Protein AF-G5D8W4-F1 (afdb_monomer_lite)

Sequence (107 aa):
DIVGSGYSVRPCYEDRTDYPFPALKWKANTPDVVALKDKELGEWKNLTMEERKDLYRASFCQTFSEMNAPTGEWKQIFSATLLVCTASALWMWWCEHFIFAKQLPES

InterPro domains:
  IPR004203 Cytochrome c oxidase subunit IV family [PF02936] (9-102)
  IPR004203 Cytochrome c oxidase subunit IV family [PTHR10707] (6-102)
  IPR004203 Cytochrome c oxidase subunit IV family [cd00922] (1-103)
  IPR013288 Cytochrome c oxidase subunit IV [PR01873] (14-27)
  IPR013288 Cytochrome c oxidase subunit IV [PR01873] (57-75)
  IPR036639 Cytochrome c oxidase subunit IV superfamily [G3DSA:1.10.442.10] (1-107)
  IPR036639 Cytochrome c oxidase subunit IV superfamily [SSF81406] (1-101)

Radius of gyration: 28.28 Å; chains: 1; bounding box: 54×24×84 Å

Structure (mmCIF, N/CA/C/O backbone):
data_AF-G5D8W4-F1
#
_entry.id   AF-G5D8W4-F1
#
loop_
_atom_site.group_PDB
_atom_site.id
_atom_site.type_symbol
_atom_site.label_atom_id
_atom_site.label_alt_id
_atom_site.label_comp_id
_atom_site.label_asym_id
_atom_site.label_entity_id
_atom_site.label_seq_id
_atom_site.pdbx_PDB_ins_code
_atom_site.Cartn_x
_atom_site.Cartn_y
_atom_site.Cartn_z
_atom_site.occupancy
_atom_site.B_iso_or_equiv
_atom_site.auth_seq_id
_atom_site.auth_comp_id
_atom_site.auth_asym_id
_atom_site.auth_atom_id
_atom_site.pdbx_PDB_model_num
ATOM 1 N N . ASP A 1 1 ? -14.589 -11.735 8.411 1.00 84.44 1 ASP A N 1
ATOM 2 C CA . ASP A 1 1 ? -16.070 -11.660 8.379 1.00 84.44 1 ASP A CA 1
ATOM 3 C C . ASP A 1 1 ? -16.552 -10.855 7.198 1.00 84.44 1 ASP A C 1
ATOM 5 O O . ASP A 1 1 ? -15.856 -9.921 6.813 1.00 84.44 1 ASP A O 1
ATOM 9 N N . ILE A 1 2 ? -17.730 -11.199 6.673 1.00 89.75 2 ILE A N 1
ATOM 10 C CA . ILE A 1 2 ? -18.457 -10.380 5.698 1.00 89.75 2 ILE A CA 1
ATOM 11 C C . ILE A 1 2 ? -19.190 -9.276 6.462 1.00 89.75 2 ILE A C 1
ATOM 13 O O . ILE A 1 2 ? -19.936 -9.564 7.393 1.00 89.75 2 ILE A O 1
ATOM 17 N N . VAL A 1 3 ? -18.945 -8.024 6.083 1.00 87.50 3 VAL A N 1
ATOM 18 C CA . VAL A 1 3 ? -19.468 -6.814 6.741 1.00 87.50 3 VAL A CA 1
ATOM 19 C C . VAL A 1 3 ? -20.302 -5.932 5.814 1.00 87.50 3 VAL A C 1
ATOM 21 O O . VAL A 1 3 ? -20.956 -5.007 6.284 1.00 87.50 3 VAL A O 1
ATOM 24 N N . GLY A 1 4 ? -20.319 -6.215 4.511 1.00 85.69 4 GLY A N 1
ATOM 25 C CA . GLY A 1 4 ? -21.084 -5.445 3.535 1.00 85.69 4 GLY A CA 1
ATOM 26 C C . GLY A 1 4 ? -21.057 -6.066 2.143 1.00 85.69 4 GLY A C 1
ATOM 27 O O . GLY A 1 4 ? -20.469 -7.127 1.932 1.00 85.69 4 GLY A O 1
ATOM 28 N N . SER A 1 5 ? -21.701 -5.396 1.187 1.00 81.94 5 SER A N 1
ATOM 29 C CA . SER A 1 5 ? -21.849 -5.884 -0.189 1.00 81.94 5 SER A CA 1
ATOM 30 C C . SER A 1 5 ? -20.615 -5.680 -1.073 1.00 81.94 5 SER A C 1
ATOM 32 O O . SER A 1 5 ? -20.539 -6.306 -2.122 1.00 81.94 5 SER A O 1
ATOM 34 N N . GLY A 1 6 ? -19.638 -4.862 -0.667 1.00 80.56 6 GLY A N 1
ATOM 35 C CA . GLY A 1 6 ? -18.425 -4.620 -1.455 1.00 80.56 6 GLY A CA 1
ATOM 36 C C . GLY A 1 6 ? -18.664 -3.944 -2.804 1.00 80.56 6 GLY A C 1
ATOM 37 O O . GLY A 1 6 ? -19.792 -3.632 -3.185 1.00 80.56 6 GLY A O 1
ATOM 38 N N . TYR A 1 7 ? -17.570 -3.725 -3.534 1.00 84.38 7 TYR A N 1
ATOM 39 C CA . TYR A 1 7 ? -17.606 -3.312 -4.940 1.00 84.38 7 TYR A CA 1
ATOM 40 C C . TYR A 1 7 ? -17.787 -4.509 -5.896 1.00 84.38 7 TYR A C 1
ATOM 42 O O . TYR A 1 7 ? -18.327 -4.368 -6.990 1.00 84.38 7 TYR A O 1
ATOM 50 N N . SER A 1 8 ? -17.340 -5.699 -5.488 1.00 85.56 8 SER A N 1
ATOM 51 C CA . SER A 1 8 ? -17.414 -6.926 -6.286 1.00 85.56 8 SER A CA 1
ATOM 52 C C . SER A 1 8 ? -18.695 -7.717 -6.009 1.00 85.56 8 SER A C 1
ATOM 54 O O . SER A 1 8 ? -19.245 -7.675 -4.914 1.00 85.56 8 SER A O 1
ATOM 56 N N . VAL A 1 9 ? -19.127 -8.520 -6.988 1.00 86.12 9 VAL A N 1
ATOM 57 C CA . VAL A 1 9 ? -20.250 -9.471 -6.851 1.00 86.12 9 VAL A CA 1
ATOM 58 C C . VAL A 1 9 ? -19.977 -10.519 -5.766 1.00 86.12 9 VAL A C 1
ATOM 60 O O . VAL A 1 9 ? -20.904 -11.037 -5.146 1.00 86.12 9 VAL A O 1
ATOM 63 N N . ARG A 1 10 ? -18.702 -10.859 -5.540 1.00 88.94 10 ARG A N 1
ATOM 64 C CA . ARG A 1 10 ? -18.282 -11.752 -4.455 1.00 88.94 10 ARG A CA 1
ATOM 65 C C . ARG A 1 10 ? -17.638 -10.931 -3.341 1.00 88.94 10 ARG A C 1
ATOM 67 O O . ARG A 1 10 ? -16.894 -10.002 -3.648 1.00 88.94 10 ARG A O 1
ATOM 74 N N . PRO A 1 11 ? -17.843 -11.300 -2.066 1.00 90.31 11 PRO A N 1
ATOM 75 C CA . PRO A 1 11 ? -17.212 -10.596 -0.962 1.00 90.31 11 PRO A CA 1
ATOM 76 C C . PRO A 1 11 ? -15.690 -10.731 -1.068 1.00 90.31 11 PRO A C 1
ATOM 78 O O . PRO A 1 11 ? -15.148 -11.837 -1.027 1.00 90.31 11 PRO A O 1
ATOM 81 N N . CYS A 1 12 ? -15.010 -9.598 -1.219 1.00 91.00 12 CYS A N 1
ATOM 82 C CA . CYS A 1 12 ? -13.558 -9.500 -1.264 1.00 91.00 12 CYS A CA 1
ATOM 83 C C . CYS A 1 12 ? -13.063 -8.376 -0.350 1.00 91.00 12 CYS A C 1
ATOM 85 O O . CYS A 1 12 ? -13.791 -7.430 -0.033 1.00 91.00 12 CYS A O 1
ATOM 87 N N . TYR A 1 13 ? -11.814 -8.515 0.080 1.00 93.81 13 TYR A N 1
ATOM 88 C CA . TYR A 1 13 ? -11.077 -7.467 0.764 1.00 93.81 13 TYR A CA 1
ATOM 89 C C . TYR A 1 13 ? -10.171 -6.772 -0.250 1.00 93.81 13 TYR A C 1
ATOM 91 O O . TYR A 1 13 ? -9.414 -7.454 -0.940 1.00 93.81 13 TYR A O 1
ATOM 99 N N . GLU A 1 14 ? -10.224 -5.447 -0.322 1.00 93.69 14 GLU A N 1
ATOM 100 C CA . GLU A 1 14 ? -9.279 -4.650 -1.099 1.00 93.69 14 GLU A CA 1
ATOM 101 C C . GLU A 1 14 ? -9.151 -3.264 -0.463 1.00 93.69 14 GLU A C 1
ATOM 103 O O . GLU A 1 14 ? -10.159 -2.652 -0.106 1.00 93.69 14 GLU A O 1
ATOM 108 N N . ASP A 1 15 ? -7.917 -2.786 -0.320 1.00 93.94 15 ASP A N 1
ATOM 109 C CA . ASP A 1 15 ? -7.626 -1.440 0.164 1.00 93.94 15 ASP A CA 1
ATOM 110 C C . ASP A 1 15 ? -7.674 -0.465 -1.010 1.00 93.94 15 ASP A C 1
ATOM 112 O O . ASP A 1 15 ? -6.772 -0.417 -1.848 1.00 93.94 15 ASP A O 1
ATOM 116 N N . ARG A 1 16 ? -8.777 0.283 -1.093 1.00 92.44 16 ARG A N 1
ATOM 117 C CA . ARG A 1 16 ? -9.061 1.207 -2.189 1.00 92.44 16 ARG A CA 1
ATOM 118 C C . ARG A 1 16 ? -9.521 2.556 -1.679 1.00 92.44 16 ARG A C 1
ATOM 120 O O . ARG A 1 16 ? -10.387 2.660 -0.813 1.00 92.44 16 ARG A O 1
ATOM 127 N N . THR A 1 17 ? -8.981 3.610 -2.276 1.00 93.31 17 THR A N 1
ATOM 128 C CA . THR A 1 17 ? -9.323 4.987 -1.910 1.00 93.31 17 THR A CA 1
ATOM 129 C C . THR A 1 17 ? -10.721 5.390 -2.373 1.00 93.31 17 THR A C 1
ATOM 131 O O . THR A 1 17 ? -11.381 6.170 -1.692 1.00 93.31 17 THR A O 1
ATOM 134 N N . ASP A 1 18 ? -11.196 4.837 -3.490 1.00 93.25 18 ASP A N 1
ATOM 135 C CA . ASP A 1 18 ? -12.540 5.047 -4.036 1.00 93.25 18 ASP A CA 1
ATOM 136 C C . ASP A 1 18 ? -13.607 4.142 -3.399 1.00 93.25 18 ASP A C 1
ATOM 138 O O . ASP A 1 18 ? -14.798 4.450 -3.465 1.00 93.25 18 ASP A O 1
ATOM 142 N N . TYR A 1 19 ? -13.192 3.057 -2.741 1.00 92.38 19 TYR A N 1
ATOM 143 C CA . TYR A 1 19 ? -14.080 2.142 -2.030 1.00 92.38 19 TYR A CA 1
ATOM 144 C C . TYR A 1 19 ? -13.586 1.900 -0.590 1.00 92.38 19 TYR A C 1
ATOM 146 O O . TYR A 1 19 ? -13.025 0.846 -0.291 1.00 92.38 19 TYR A O 1
ATOM 154 N N . PRO A 1 20 ? -13.802 2.869 0.325 1.00 91.88 20 PRO A N 1
ATOM 155 C CA . PRO A 1 20 ? -13.199 2.876 1.664 1.00 91.88 20 PRO A CA 1
ATOM 156 C C . PRO A 1 20 ? -13.689 1.760 2.599 1.00 91.88 20 PRO A C 1
ATOM 158 O O . PRO A 1 20 ? -13.078 1.523 3.638 1.00 91.88 20 PRO A O 1
ATOM 161 N N . PHE A 1 21 ? -14.812 1.110 2.278 1.00 92.00 21 PHE A N 1
ATOM 162 C CA . PHE A 1 21 ? -15.474 0.134 3.144 1.00 92.00 21 PHE A CA 1
ATOM 163 C C . PHE A 1 21 ? -15.586 -1.227 2.441 1.00 92.00 21 PHE A C 1
ATOM 165 O O . PHE A 1 21 ? -16.623 -1.510 1.842 1.00 92.00 21 PHE A O 1
ATOM 172 N N . PRO A 1 22 ? -14.544 -2.078 2.485 1.00 93.00 22 PRO A N 1
ATOM 173 C CA . PRO A 1 22 ? -14.538 -3.367 1.798 1.00 93.00 22 PRO A CA 1
ATOM 174 C C . PRO A 1 22 ? -15.629 -4.318 2.321 1.00 93.00 22 PRO A C 1
ATOM 176 O O . PRO A 1 22 ? -16.122 -4.186 3.440 1.00 93.00 22 PRO A O 1
ATOM 179 N N . ALA A 1 23 ? -15.996 -5.326 1.517 1.00 94.00 23 ALA A N 1
ATOM 180 C CA . ALA A 1 23 ? -17.009 -6.319 1.905 1.00 94.00 23 ALA A CA 1
ATOM 181 C C . ALA A 1 23 ? -16.568 -7.215 3.065 1.00 94.00 23 ALA A C 1
ATOM 183 O O . ALA A 1 23 ? -17.407 -7.793 3.756 1.00 94.00 23 ALA A O 1
ATOM 184 N N . LEU A 1 24 ? -15.260 -7.388 3.234 1.00 94.44 24 LEU A N 1
ATOM 185 C CA . LEU A 1 24 ? -14.651 -8.238 4.246 1.00 94.44 24 LEU A CA 1
ATOM 186 C C . LEU A 1 24 ? -13.850 -7.386 5.235 1.00 94.44 24 LEU A C 1
ATOM 188 O O . LEU A 1 24 ? -13.344 -6.331 4.870 1.00 94.44 24 LEU A O 1
ATOM 192 N N . LYS A 1 25 ? -13.678 -7.870 6.469 1.00 93.62 25 LYS A N 1
ATOM 193 C CA . LYS A 1 25 ? -12.604 -7.386 7.360 1.00 93.62 25 LYS A CA 1
ATOM 194 C C . LYS A 1 25 ? -11.264 -8.010 6.973 1.00 93.62 25 LYS A C 1
ATOM 196 O O . LYS A 1 25 ? -11.242 -9.156 6.524 1.00 93.62 25 LYS A O 1
ATOM 201 N N . TRP A 1 26 ? -10.172 -7.286 7.214 1.00 94.62 26 TRP A N 1
ATOM 202 C CA . TRP A 1 26 ? -8.816 -7.749 6.916 1.00 94.62 26 TRP A CA 1
ATOM 203 C C . TRP A 1 26 ? -8.428 -9.016 7.689 1.00 94.62 26 TRP A C 1
ATOM 205 O O . TRP A 1 26 ? -8.041 -10.018 7.089 1.00 94.62 26 TRP A O 1
ATOM 215 N N . LYS A 1 27 ? -8.531 -8.994 9.025 1.00 93.56 27 LYS A N 1
ATOM 216 C CA . LYS A 1 27 ? -8.142 -10.134 9.868 1.00 93.56 27 LYS A CA 1
ATOM 217 C C . LYS A 1 27 ? -9.314 -11.076 10.139 1.00 93.56 27 LYS A C 1
ATOM 219 O O . LYS A 1 27 ? -10.476 -10.670 10.226 1.00 93.56 27 LYS A O 1
ATOM 224 N N . ALA A 1 28 ? -8.981 -12.350 10.331 1.00 92.00 28 ALA A N 1
ATOM 225 C CA . ALA A 1 28 ? -9.899 -13.341 10.879 1.00 92.00 28 ALA A CA 1
ATOM 226 C C . ALA A 1 28 ? -10.182 -13.082 12.371 1.00 92.00 28 ALA A C 1
ATOM 228 O O . ALA A 1 28 ? -9.407 -12.418 13.063 1.00 92.00 28 ALA A O 1
ATOM 229 N N . ASN A 1 29 ? -11.280 -13.647 12.873 1.00 91.75 29 ASN A N 1
ATOM 230 C CA . ASN A 1 29 ? -11.673 -13.559 14.280 1.00 91.75 29 ASN A CA 1
ATOM 231 C C . ASN A 1 29 ? -10.838 -14.494 15.152 1.00 91.75 29 ASN A C 1
ATOM 233 O O . ASN A 1 29 ? -11.268 -15.595 15.489 1.00 91.75 29 ASN A O 1
ATOM 237 N N . THR A 1 30 ? -9.639 -14.057 15.517 1.00 92.62 30 THR A N 1
ATOM 238 C CA . THR A 1 30 ? -8.875 -14.692 16.594 1.00 92.62 30 THR A CA 1
ATOM 239 C C 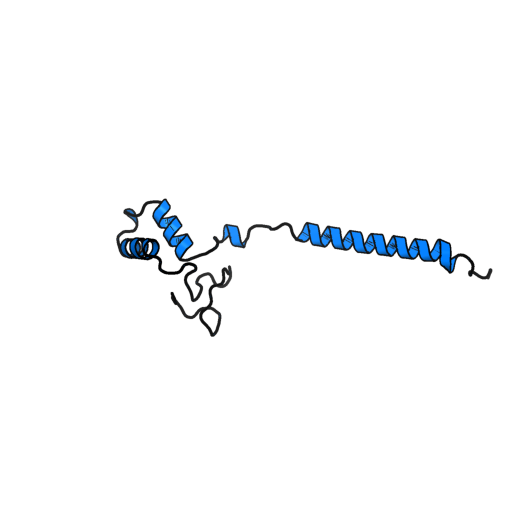. THR A 1 30 ? -9.475 -14.323 17.958 1.00 92.62 30 THR A C 1
ATOM 241 O O . THR A 1 30 ? -10.165 -13.304 18.052 1.00 92.62 30 THR A O 1
ATOM 244 N N . PRO A 1 31 ? -9.224 -15.105 19.027 1.00 93.56 31 PRO A N 1
ATOM 245 C CA . PRO A 1 31 ? -9.760 -14.821 20.363 1.00 93.56 31 PRO A CA 1
ATOM 246 C C . PRO A 1 31 ? -9.489 -13.388 20.841 1.00 93.56 31 PRO A C 1
ATOM 248 O O . PRO A 1 31 ? -10.389 -12.735 21.360 1.00 93.56 31 PRO A O 1
ATOM 251 N N . ASP A 1 32 ? -8.291 -12.865 20.573 1.00 90.88 32 ASP A N 1
ATOM 252 C CA . ASP A 1 32 ? -7.904 -11.500 20.949 1.00 90.88 32 ASP A CA 1
ATOM 253 C C . ASP A 1 32 ? -8.719 -10.442 20.191 1.00 90.88 32 ASP A C 1
ATOM 255 O O . ASP A 1 32 ? -9.180 -9.460 20.770 1.00 90.88 32 ASP A O 1
ATOM 259 N N . VAL A 1 33 ? -8.949 -10.660 18.890 1.00 92.50 33 VAL A N 1
ATOM 260 C CA . VAL A 1 33 ? -9.766 -9.765 18.057 1.00 92.50 33 VAL A CA 1
ATOM 261 C C . VAL A 1 33 ? -11.227 -9.807 18.496 1.00 92.50 33 VAL A C 1
ATOM 263 O O . VAL A 1 33 ? -11.885 -8.771 18.505 1.00 92.50 33 VAL A O 1
ATOM 266 N N . VAL A 1 34 ? -11.742 -10.978 18.875 1.00 93.50 34 VAL A N 1
ATOM 267 C CA . VAL A 1 34 ? -13.108 -11.115 19.402 1.00 93.50 34 VAL A CA 1
ATOM 268 C C . VAL A 1 34 ? -13.245 -10.372 20.732 1.00 93.50 34 VAL A C 1
ATOM 270 O O . VAL A 1 34 ? -14.156 -9.565 20.869 1.00 93.50 34 VAL A O 1
ATOM 273 N N . ALA A 1 35 ? -12.294 -10.531 21.656 1.00 93.38 35 ALA A N 1
ATOM 274 C CA . ALA A 1 35 ? -12.302 -9.805 22.927 1.00 93.38 35 ALA A CA 1
ATOM 275 C C . ALA A 1 35 ? -12.233 -8.276 22.739 1.00 93.38 35 ALA A C 1
ATOM 277 O O . ALA A 1 35 ? -12.899 -7.526 23.455 1.00 93.38 35 ALA A O 1
ATOM 278 N N . LEU A 1 36 ? -11.458 -7.794 21.760 1.00 94.38 36 LEU A N 1
ATOM 279 C CA . LEU A 1 36 ? -11.427 -6.372 21.396 1.00 94.38 36 LEU A CA 1
ATOM 280 C C . LEU A 1 36 ? -12.756 -5.897 20.793 1.00 94.38 36 LEU A C 1
ATOM 282 O O . LEU A 1 36 ? -13.200 -4.796 21.110 1.00 94.38 36 LEU A O 1
ATOM 286 N N . LYS A 1 37 ? -13.411 -6.716 19.963 1.00 91.50 37 LYS A N 1
ATOM 287 C CA . LYS A 1 37 ? -14.738 -6.413 19.402 1.00 91.50 37 LYS A CA 1
ATOM 288 C C . LYS A 1 37 ? -15.823 -6.352 20.477 1.00 91.50 37 LYS A C 1
ATOM 290 O O . LYS A 1 37 ? -16.693 -5.492 20.409 1.00 91.50 37 LYS A O 1
ATOM 295 N N . ASP A 1 38 ? -15.755 -7.202 21.496 1.00 93.31 38 ASP A N 1
ATOM 296 C CA . ASP A 1 38 ? -16.703 -7.139 22.612 1.00 93.31 38 ASP A CA 1
ATOM 297 C C . ASP A 1 38 ? -16.564 -5.815 23.382 1.00 93.31 38 ASP A C 1
ATOM 299 O O . ASP A 1 38 ? -17.561 -5.210 23.778 1.00 93.31 38 ASP A O 1
ATOM 303 N N . LYS A 1 39 ? -15.332 -5.301 23.521 1.00 93.62 39 LYS A N 1
ATOM 304 C CA . LYS A 1 39 ? -15.081 -3.956 24.064 1.00 93.62 39 LYS A CA 1
ATOM 305 C C . LYS A 1 39 ? -15.521 -2.835 23.114 1.00 93.62 39 LYS A C 1
ATOM 307 O O . LYS A 1 39 ? -15.955 -1.788 23.590 1.00 93.62 39 LYS A O 1
ATOM 312 N N . GLU A 1 40 ? -15.422 -3.040 21.796 1.00 92.94 40 GLU A N 1
ATOM 313 C CA . GLU A 1 40 ? -15.845 -2.084 20.754 1.00 92.94 40 GLU A CA 1
ATOM 314 C C . GLU A 1 40 ? -17.337 -1.726 20.863 1.00 92.94 40 GLU A C 1
ATOM 316 O O . GLU A 1 40 ? -17.711 -0.593 20.556 1.00 92.94 40 GLU A O 1
ATOM 321 N N . LEU A 1 41 ? -18.175 -2.654 21.346 1.00 93.81 41 LEU A N 1
ATOM 322 C CA . LEU A 1 41 ? -19.612 -2.440 21.574 1.00 93.81 41 LEU A CA 1
ATOM 323 C C . LEU A 1 41 ? -19.918 -1.471 22.736 1.00 93.81 41 LEU A C 1
ATOM 325 O O . LEU A 1 41 ? -21.043 -0.982 22.843 1.00 93.81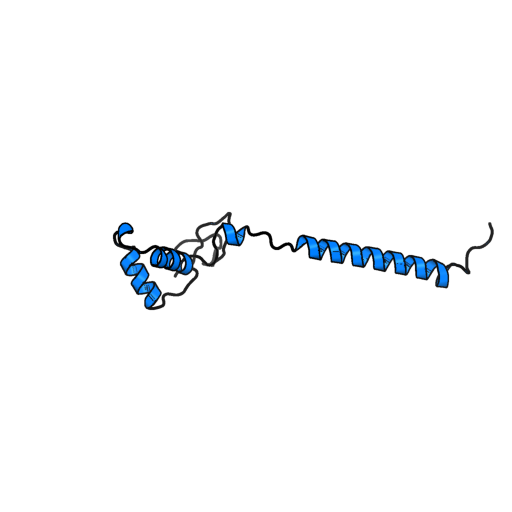 41 LEU A O 1
ATOM 329 N N . GLY A 1 42 ? -18.947 -1.212 23.619 1.00 93.38 42 GLY A N 1
ATOM 330 C CA . GLY A 1 42 ? -19.076 -0.309 24.764 1.00 93.38 42 GLY A CA 1
ATOM 331 C C . GLY A 1 42 ? -18.710 1.149 24.457 1.00 93.38 42 GLY A C 1
ATOM 332 O O . GLY A 1 42 ? -18.624 1.582 23.310 1.00 93.38 42 GLY A O 1
ATOM 333 N N . GLU A 1 43 ? -18.467 1.947 25.502 1.00 95.50 43 GLU A N 1
ATOM 334 C CA . GLU A 1 43 ? -18.052 3.344 25.330 1.00 95.50 43 GLU A CA 1
ATOM 335 C C . GLU A 1 43 ? -16.579 3.449 24.902 1.00 95.50 43 GLU A C 1
ATOM 337 O O . GLU A 1 43 ? -15.661 3.069 25.631 1.00 95.50 43 GLU A O 1
ATOM 342 N N . TRP A 1 44 ? -16.334 4.070 23.746 1.00 94.75 44 TRP A N 1
ATOM 343 C CA . TRP A 1 44 ? -14.993 4.183 23.158 1.00 94.75 44 TRP A CA 1
ATOM 344 C C . TRP A 1 44 ? -14.015 5.031 23.976 1.00 94.75 44 TRP A C 1
ATOM 346 O O . TRP A 1 44 ? -12.804 4.958 23.758 1.00 94.75 44 TRP A O 1
ATOM 356 N N . LYS A 1 45 ? -14.502 5.830 24.933 1.00 94.12 45 LYS A N 1
ATOM 357 C CA . LYS A 1 45 ? -13.644 6.578 25.866 1.00 94.12 45 LYS A CA 1
ATOM 358 C C . LYS A 1 45 ? -12.813 5.659 26.762 1.00 94.12 45 LYS A C 1
ATOM 360 O O . LYS A 1 45 ? -11.735 6.066 27.174 1.00 94.12 45 LYS A O 1
ATOM 365 N N . ASN A 1 46 ? -13.287 4.436 27.000 1.00 94.00 46 ASN A N 1
ATOM 366 C CA . ASN A 1 46 ? -12.598 3.442 27.820 1.00 94.00 46 ASN A CA 1
ATOM 367 C C . ASN A 1 46 ? -11.553 2.638 27.031 1.00 94.00 46 ASN A C 1
ATOM 369 O O . ASN A 1 46 ? -10.773 1.910 27.637 1.00 94.00 46 ASN A O 1
ATOM 373 N N . LEU A 1 47 ? -11.525 2.768 25.699 1.00 95.25 47 LEU A N 1
ATOM 374 C CA . LEU A 1 47 ? -10.510 2.137 24.860 1.00 95.25 47 LEU A CA 1
ATOM 375 C C . LEU A 1 47 ? -9.211 2.934 24.918 1.00 95.25 47 LEU A C 1
ATOM 377 O O . LEU A 1 47 ? -9.195 4.148 24.677 1.00 95.25 47 LEU A O 1
ATOM 381 N N . THR A 1 48 ? -8.113 2.229 25.156 1.00 96.44 48 THR A N 1
ATOM 382 C CA . THR A 1 48 ? -6.771 2.792 25.029 1.00 96.44 48 THR A CA 1
ATOM 383 C C . THR A 1 48 ? -6.459 3.130 23.566 1.00 96.44 48 THR A C 1
ATOM 385 O O . THR A 1 48 ? -7.093 2.643 22.625 1.00 96.44 48 THR A O 1
ATOM 388 N N . MET A 1 49 ? -5.454 3.980 23.343 1.00 96.31 49 MET A N 1
ATOM 389 C CA . MET A 1 49 ? -5.035 4.336 21.983 1.00 96.31 49 MET A CA 1
ATOM 390 C C . MET A 1 49 ? -4.533 3.118 21.188 1.00 96.31 49 MET A C 1
ATOM 392 O O . MET A 1 49 ? -4.690 3.076 19.969 1.00 96.31 49 MET A O 1
ATOM 396 N N . GLU A 1 50 ? -3.936 2.140 21.867 1.00 96.06 50 GLU A N 1
ATOM 397 C CA . GLU A 1 50 ? -3.442 0.900 21.265 1.00 96.06 50 GLU A CA 1
ATOM 398 C C . GLU A 1 50 ? -4.603 0.007 20.825 1.00 96.06 50 GLU A C 1
ATOM 400 O O . GLU A 1 50 ? -4.668 -0.353 19.655 1.00 96.06 50 GLU A O 1
ATOM 405 N N . GLU A 1 51 ? -5.603 -0.205 21.686 1.00 96.00 51 GLU A N 1
ATOM 406 C CA . GLU A 1 51 ? -6.795 -0.996 21.345 1.00 96.00 51 GLU A CA 1
ATOM 407 C C . GLU A 1 51 ? -7.549 -0.414 20.140 1.00 96.00 51 GLU A C 1
ATOM 409 O O . GLU A 1 51 ? -8.015 -1.152 19.273 1.00 96.00 51 GLU A O 1
ATOM 414 N N . ARG A 1 52 ? -7.620 0.919 20.021 1.00 96.00 52 ARG A N 1
ATOM 415 C CA . ARG A 1 52 ? -8.208 1.575 18.839 1.00 96.00 52 ARG A CA 1
ATOM 416 C C . ARG A 1 52 ? -7.407 1.299 17.565 1.00 96.00 52 ARG A C 1
ATOM 418 O O . ARG A 1 52 ? -7.995 1.078 16.507 1.00 96.00 52 ARG A O 1
ATOM 425 N N . LYS A 1 53 ? -6.072 1.317 17.645 1.00 95.75 53 LYS A N 1
ATOM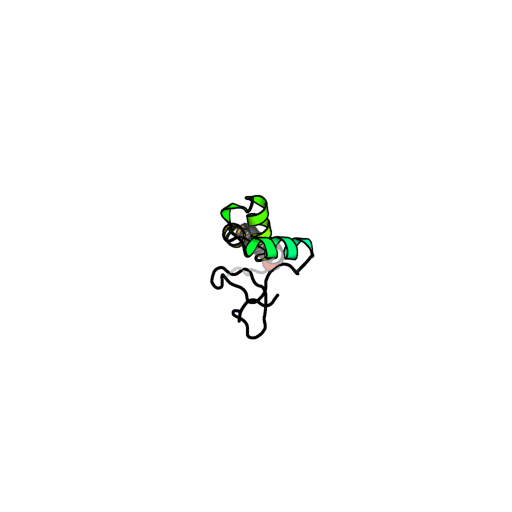 426 C CA . LYS A 1 53 ? -5.200 0.979 16.508 1.00 95.75 53 LYS A CA 1
ATOM 427 C C . LYS A 1 53 ? -5.322 -0.497 16.138 1.00 95.75 53 LYS A C 1
ATOM 429 O O . LYS A 1 53 ? -5.347 -0.810 14.951 1.00 95.75 53 LYS A O 1
ATOM 434 N N . ASP A 1 54 ? -5.448 -1.381 17.119 1.00 95.62 54 ASP A N 1
ATOM 435 C CA . ASP A 1 54 ? -5.612 -2.814 16.888 1.00 95.62 54 ASP A CA 1
ATOM 436 C C . ASP A 1 54 ? -6.966 -3.137 16.256 1.00 95.62 54 ASP A C 1
ATOM 438 O O . ASP A 1 54 ? -7.016 -3.900 15.291 1.00 95.62 54 ASP A O 1
ATOM 442 N N . LEU A 1 55 ? -8.047 -2.487 16.701 1.00 95.56 55 LEU A N 1
ATOM 443 C CA . LEU A 1 55 ? -9.359 -2.556 16.047 1.00 95.56 55 LEU A CA 1
ATOM 444 C C . LEU A 1 55 ? -9.293 -2.079 14.592 1.00 95.56 55 LEU A C 1
ATOM 446 O O . LEU A 1 55 ? -9.846 -2.727 13.694 1.00 95.56 55 LEU A O 1
ATOM 450 N N . TYR A 1 56 ? -8.567 -0.983 14.343 1.00 95.75 56 TYR A N 1
ATOM 451 C CA . TYR A 1 56 ? -8.331 -0.495 12.988 1.00 95.75 56 TYR A CA 1
ATOM 452 C C . TYR A 1 56 ? -7.576 -1.530 12.150 1.00 95.75 56 TYR A C 1
ATOM 454 O O . TYR A 1 56 ? -8.059 -1.900 11.089 1.00 95.75 56 TYR A O 1
ATOM 462 N N . ARG A 1 57 ? -6.457 -2.075 12.645 1.00 95.75 57 ARG A N 1
ATOM 463 C CA . ARG A 1 57 ? -5.646 -3.090 11.943 1.00 95.75 57 ARG A CA 1
ATOM 464 C C . ARG A 1 57 ? -6.312 -4.461 11.836 1.00 95.75 57 ARG A C 1
ATOM 466 O O . ARG A 1 57 ? -5.856 -5.305 11.068 1.00 95.75 57 ARG A O 1
ATOM 473 N N . ALA A 1 58 ? -7.342 -4.731 12.631 1.00 95.50 58 ALA A N 1
ATOM 474 C CA . ALA A 1 58 ? -8.179 -5.915 12.481 1.00 95.50 58 ALA A CA 1
ATOM 475 C C . ALA A 1 58 ? -9.196 -5.739 11.347 1.00 95.50 58 ALA A C 1
ATOM 477 O O . ALA A 1 58 ? -9.505 -6.700 10.640 1.00 95.50 58 ALA A O 1
ATOM 478 N N . SER A 1 59 ? -9.696 -4.516 11.159 1.00 94.56 59 SER A N 1
ATOM 479 C CA . SER A 1 59 ? -10.675 -4.197 10.119 1.00 94.56 59 SER A CA 1
ATOM 480 C C . SER A 1 59 ? -10.015 -3.890 8.775 1.00 94.56 59 SER A C 1
ATOM 482 O O . SER A 1 59 ? -10.504 -4.384 7.762 1.00 94.56 59 SER A O 1
ATOM 484 N N . PHE A 1 60 ? -8.889 -3.170 8.782 1.00 96.12 60 PHE A N 1
ATOM 485 C CA . PHE A 1 60 ? -8.174 -2.684 7.604 1.00 96.12 60 PHE A CA 1
ATOM 486 C C 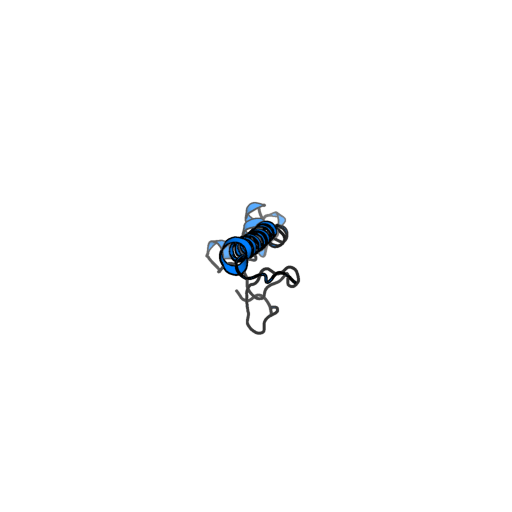. PHE A 1 60 ? -6.698 -3.109 7.594 1.00 96.12 60 PHE A C 1
ATOM 488 O O . PHE A 1 60 ? -6.048 -3.125 8.642 1.00 96.12 60 PHE A O 1
ATOM 495 N N . CYS A 1 61 ? -6.146 -3.429 6.422 1.00 95.69 61 CYS A N 1
ATOM 496 C CA . CYS A 1 61 ? -4.729 -3.748 6.266 1.00 95.69 61 CYS A CA 1
ATOM 497 C C . CYS A 1 61 ? -3.892 -2.468 6.265 1.00 95.69 61 CYS A C 1
ATOM 499 O O . CYS A 1 61 ? -2.990 -2.343 7.097 1.00 95.69 61 CYS A O 1
ATOM 501 N N . GLN A 1 62 ? -4.227 -1.507 5.401 1.00 96.38 62 GLN A N 1
ATOM 502 C CA . GLN A 1 62 ? -3.490 -0.257 5.223 1.00 96.38 62 GLN A CA 1
ATOM 503 C C . GLN A 1 62 ? -4.284 0.979 5.652 1.00 96.38 62 GLN A C 1
ATOM 505 O O . GLN A 1 62 ? -5.512 1.019 5.604 1.00 96.38 62 GLN A O 1
ATOM 510 N N . THR A 1 63 ? -3.565 2.030 6.052 1.00 96.88 63 THR A N 1
ATOM 511 C CA . THR A 1 63 ? -4.151 3.369 6.200 1.00 96.88 63 THR A CA 1
ATOM 512 C C . THR A 1 63 ? -4.212 4.104 4.861 1.00 96.88 63 THR A C 1
ATOM 514 O O . THR A 1 63 ? -3.476 3.797 3.925 1.00 96.88 63 THR A O 1
ATOM 517 N N . PHE A 1 64 ? -5.013 5.169 4.780 1.00 96.00 64 PHE A N 1
ATOM 518 C CA . PHE A 1 64 ? -5.020 6.049 3.605 1.00 96.00 64 PHE A CA 1
ATOM 519 C C . PHE A 1 64 ? -3.654 6.661 3.288 1.00 96.00 64 PHE A C 1
ATOM 521 O O . PHE A 1 64 ? -3.338 6.872 2.121 1.00 96.00 64 PHE A O 1
ATOM 528 N N . SER A 1 65 ? -2.831 6.939 4.298 1.00 96.12 65 SER A N 1
ATOM 529 C CA . SER A 1 65 ? -1.476 7.437 4.065 1.00 96.12 65 SER A CA 1
ATOM 530 C C . SER A 1 65 ? -0.545 6.352 3.527 1.00 96.12 65 SER A C 1
ATOM 532 O O . SER A 1 65 ? 0.336 6.662 2.737 1.00 96.12 65 SER A O 1
ATOM 534 N N . GLU A 1 66 ? -0.735 5.096 3.942 1.00 96.25 66 GLU A N 1
ATOM 535 C CA . GLU A 1 66 ? 0.041 3.954 3.446 1.00 96.25 66 GLU A CA 1
ATOM 536 C C . GLU A 1 66 ? -0.337 3.608 2.003 1.00 96.25 66 GLU A C 1
ATOM 538 O O . GLU A 1 66 ? 0.555 3.438 1.179 1.00 96.25 66 GLU A O 1
ATOM 543 N N . MET A 1 67 ? -1.634 3.600 1.673 1.00 95.25 67 MET A N 1
ATOM 544 C CA . MET A 1 67 ? -2.114 3.380 0.301 1.00 95.25 67 MET A CA 1
ATOM 545 C C . MET A 1 67 ? -1.591 4.438 -0.679 1.00 95.25 67 MET A C 1
ATOM 547 O O . MET A 1 67 ? -1.250 4.127 -1.815 1.00 95.25 67 MET A O 1
ATOM 551 N N . ASN A 1 68 ? -1.524 5.698 -0.242 1.00 94.88 68 ASN A N 1
ATOM 552 C CA . ASN A 1 68 ? -1.087 6.818 -1.080 1.00 94.88 68 ASN A CA 1
ATOM 553 C C . ASN A 1 68 ? 0.423 7.098 -0.985 1.00 94.88 68 ASN A C 1
ATOM 555 O O . ASN A 1 68 ? 0.892 8.120 -1.493 1.00 94.88 68 ASN A O 1
ATOM 559 N N . ALA A 1 69 ? 1.192 6.241 -0.308 1.00 95.94 69 ALA A N 1
ATOM 560 C CA . ALA A 1 69 ? 2.621 6.456 -0.146 1.00 95.94 69 ALA A CA 1
ATOM 561 C C . ALA A 1 69 ? 3.347 6.323 -1.502 1.00 95.94 69 ALA A C 1
ATOM 563 O O . ALA A 1 69 ? 3.134 5.352 -2.230 1.00 95.94 69 ALA A O 1
ATOM 564 N N . PRO A 1 70 ? 4.235 7.266 -1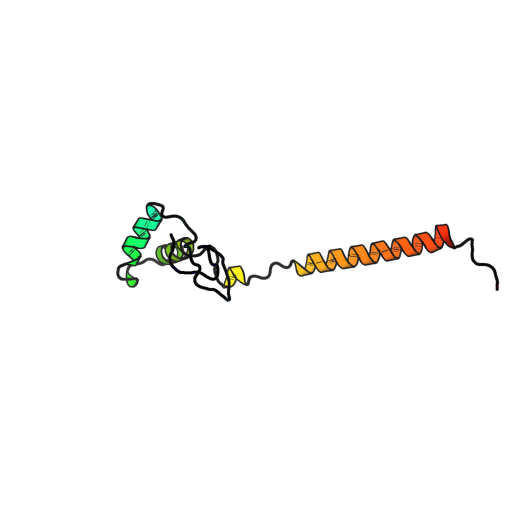.866 1.00 95.06 70 PRO A N 1
ATOM 565 C CA . PRO A 1 70 ? 4.969 7.187 -3.123 1.00 95.06 70 PRO A CA 1
ATOM 566 C C . PRO A 1 70 ? 5.990 6.038 -3.090 1.00 95.06 70 PRO A C 1
ATOM 568 O O . PRO A 1 70 ? 6.892 6.026 -2.257 1.00 95.06 70 PRO A O 1
ATOM 571 N N . THR A 1 71 ? 5.899 5.105 -4.040 1.00 94.38 71 THR A N 1
ATOM 572 C CA . THR A 1 71 ? 6.798 3.934 -4.140 1.00 94.38 71 THR A CA 1
ATOM 573 C C . THR A 1 71 ? 8.135 4.251 -4.811 1.00 94.38 71 THR A C 1
ATOM 575 O O . THR A 1 71 ? 9.140 3.585 -4.578 1.00 94.38 71 THR A O 1
ATOM 578 N N . GLY A 1 72 ? 8.173 5.289 -5.652 1.00 95.38 72 GLY A N 1
ATOM 579 C CA . GLY A 1 72 ? 9.363 5.655 -6.424 1.00 95.38 72 GLY A CA 1
ATOM 580 C C . GLY A 1 72 ? 9.621 4.781 -7.658 1.00 95.38 72 GLY A C 1
ATOM 581 O O . GLY A 1 72 ? 10.649 4.971 -8.305 1.00 95.38 72 GLY A O 1
ATOM 582 N N . GLU A 1 73 ? 8.695 3.890 -8.026 1.00 96.38 73 GLU A N 1
ATOM 583 C CA . GLU A 1 73 ? 8.794 3.003 -9.202 1.00 96.38 73 GLU A CA 1
ATOM 584 C C . GLU A 1 73 ? 9.072 3.753 -10.508 1.00 96.38 73 GLU A C 1
ATOM 586 O O . GLU A 1 73 ? 9.817 3.272 -11.362 1.00 96.38 73 GLU A O 1
ATOM 591 N N . TRP A 1 74 ? 8.560 4.980 -10.643 1.00 97.12 74 TRP A N 1
ATOM 592 C CA . TRP A 1 74 ? 8.819 5.825 -11.810 1.00 97.12 74 TRP A CA 1
ATOM 593 C C . TRP A 1 74 ? 10.319 6.000 -12.090 1.00 97.12 74 TRP A C 1
ATOM 595 O O . TRP A 1 74 ? 10.713 6.085 -13.250 1.00 97.12 74 TRP A O 1
ATOM 605 N N . LYS A 1 75 ? 11.172 6.003 -11.052 1.00 97.38 75 LYS A N 1
ATOM 606 C CA . LYS A 1 75 ? 12.630 6.111 -11.205 1.00 97.38 75 LYS A CA 1
ATOM 607 C C . LYS A 1 75 ? 13.215 4.871 -11.874 1.00 97.38 75 LYS A C 1
ATOM 609 O O . LYS A 1 75 ? 14.110 5.003 -12.702 1.00 97.38 75 LYS A O 1
ATOM 614 N N . GLN A 1 76 ? 12.714 3.686 -11.521 1.00 97.81 76 GLN A N 1
ATOM 615 C CA . GLN A 1 76 ? 13.142 2.418 -12.117 1.00 97.81 76 GLN A CA 1
ATOM 616 C C . GLN A 1 76 ? 12.673 2.310 -13.568 1.00 97.81 76 GLN A C 1
ATOM 618 O O . GLN A 1 76 ? 13.452 1.943 -14.442 1.00 97.81 76 GLN A O 1
ATOM 623 N N . ILE A 1 77 ? 11.422 2.689 -13.840 1.00 98.06 77 ILE A N 1
ATOM 624 C CA . ILE A 1 77 ? 10.881 2.721 -15.205 1.00 98.06 77 ILE A CA 1
ATOM 625 C C . ILE A 1 77 ? 11.696 3.692 -16.066 1.00 98.06 77 ILE A C 1
ATOM 627 O O . ILE A 1 77 ? 12.102 3.359 -17.181 1.00 98.06 77 ILE A O 1
ATOM 631 N N . PHE A 1 78 ? 11.988 4.880 -15.534 1.00 98.44 78 PHE A N 1
ATOM 632 C CA . PHE A 1 78 ? 12.761 5.900 -16.231 1.00 98.44 78 PHE A CA 1
ATOM 633 C C . PHE A 1 78 ? 14.197 5.446 -16.527 1.00 98.44 78 PHE A C 1
ATOM 635 O O . PHE A 1 78 ? 14.659 5.582 -17.661 1.00 98.44 78 PHE A O 1
ATOM 642 N N . SER A 1 79 ? 14.894 4.858 -15.549 1.00 98.25 79 SER A N 1
ATOM 643 C CA . SER A 1 79 ? 16.264 4.373 -15.750 1.00 98.25 79 SER A CA 1
ATOM 644 C C . SER A 1 79 ? 16.331 3.204 -16.734 1.00 98.25 79 SER A C 1
ATOM 646 O O . SER A 1 79 ? 17.200 3.199 -17.604 1.00 98.25 79 SER A O 1
ATOM 648 N N . ALA A 1 80 ? 15.393 2.255 -16.654 1.00 98.50 80 ALA A N 1
ATOM 649 C CA . ALA A 1 80 ? 15.306 1.138 -17.589 1.00 98.50 80 ALA A CA 1
ATOM 650 C C . ALA A 1 80 ? 15.043 1.622 -19.022 1.00 98.50 80 ALA A C 1
ATOM 652 O O . ALA A 1 80 ? 15.695 1.162 -19.958 1.00 98.50 80 ALA A O 1
ATOM 653 N N . THR A 1 81 ? 14.144 2.599 -19.187 1.00 98.56 81 THR A N 1
ATOM 654 C CA . THR A 1 81 ? 13.842 3.199 -20.495 1.00 98.56 81 THR A CA 1
ATOM 655 C C . THR A 1 81 ? 15.088 3.845 -21.102 1.00 98.56 81 THR A C 1
ATOM 657 O O . THR A 1 81 ? 15.434 3.558 -22.247 1.00 98.56 81 THR A O 1
ATOM 660 N N . LEU A 1 82 ? 15.807 4.668 -20.329 1.00 98.56 82 LEU A N 1
ATOM 661 C CA . LEU A 1 82 ? 17.044 5.299 -20.797 1.00 98.56 82 LEU A CA 1
ATOM 662 C C . LEU A 1 82 ? 18.118 4.270 -21.157 1.00 98.56 82 LEU A C 1
ATOM 664 O O . LEU A 1 82 ? 18.756 4.406 -22.197 1.00 98.56 82 LEU A O 1
ATOM 668 N N . LEU A 1 83 ? 18.286 3.226 -20.344 1.00 98.62 83 LEU A N 1
ATOM 669 C CA . LEU A 1 83 ? 19.266 2.171 -20.594 1.00 98.62 83 LEU A CA 1
ATOM 670 C C . LEU A 1 83 ? 19.005 1.467 -21.931 1.00 98.62 83 LEU A C 1
ATOM 672 O O . LEU A 1 83 ? 19.935 1.295 -22.719 1.00 98.62 83 LEU A O 1
ATOM 676 N N . VAL A 1 84 ? 17.749 1.112 -22.221 1.00 98.69 84 VAL A N 1
ATOM 677 C CA . VAL A 1 84 ? 17.367 0.475 -23.494 1.00 98.69 84 VAL A CA 1
ATOM 678 C C . VAL A 1 84 ? 17.601 1.416 -24.679 1.00 98.69 84 VAL A C 1
ATOM 680 O O . VAL A 1 84 ? 18.143 0.989 -25.702 1.00 98.69 84 VAL A O 1
ATOM 683 N N . CYS A 1 85 ? 17.257 2.700 -24.545 1.00 98.56 85 CYS A N 1
ATOM 684 C CA . CYS A 1 85 ? 17.509 3.702 -25.582 1.00 98.56 85 CYS A CA 1
ATOM 685 C C . CYS A 1 85 ? 19.008 3.849 -25.880 1.00 98.56 85 CYS A C 1
ATOM 687 O O . CYS A 1 85 ? 19.416 3.814 -27.041 1.00 98.56 85 CYS A O 1
ATOM 689 N N . THR A 1 86 ? 19.843 3.965 -24.844 1.00 98.56 86 THR A N 1
ATOM 690 C CA . THR A 1 86 ? 21.298 4.078 -25.001 1.00 98.56 86 THR A CA 1
ATOM 691 C C . THR A 1 86 ? 21.899 2.812 -25.606 1.00 98.56 86 THR A C 1
ATOM 693 O O . THR A 1 86 ? 22.703 2.910 -26.530 1.00 98.56 86 THR A O 1
ATOM 696 N N . ALA A 1 87 ? 21.485 1.626 -25.153 1.00 98.44 87 ALA A N 1
ATOM 697 C CA . ALA A 1 87 ? 21.949 0.359 -25.717 1.00 98.44 87 ALA A CA 1
ATOM 698 C C . ALA A 1 87 ? 21.607 0.238 -27.211 1.00 98.44 87 ALA A C 1
ATOM 700 O O . ALA A 1 87 ? 22.451 -0.165 -28.008 1.00 98.44 87 ALA A O 1
ATOM 701 N N . SER A 1 88 ? 20.401 0.657 -27.603 1.00 98.19 88 SER A N 1
ATOM 702 C CA . SER A 1 88 ? 19.961 0.650 -29.002 1.00 98.19 88 SER A CA 1
ATOM 703 C C . SER A 1 88 ? 20.773 1.621 -29.865 1.00 98.19 88 SER A C 1
ATOM 705 O O . SER A 1 88 ? 21.192 1.264 -30.964 1.00 98.19 88 SER A O 1
ATOM 707 N N . ALA A 1 89 ? 21.055 2.828 -29.364 1.00 97.88 89 ALA A N 1
ATOM 708 C CA . ALA A 1 89 ? 21.880 3.807 -30.073 1.00 97.88 89 ALA A CA 1
ATOM 709 C C . ALA A 1 89 ? 23.325 3.317 -30.265 1.00 97.88 89 ALA A C 1
ATOM 711 O O . ALA A 1 89 ? 23.873 3.427 -31.361 1.00 97.88 89 ALA A O 1
ATOM 712 N N . LEU A 1 90 ? 23.922 2.723 -29.226 1.00 97.56 90 LEU A N 1
ATOM 713 C CA . LEU A 1 90 ? 25.257 2.126 -29.306 1.00 97.56 90 LEU A CA 1
ATOM 714 C C . LEU A 1 90 ? 25.298 0.948 -30.285 1.00 97.56 90 LEU A C 1
ATOM 716 O O . LEU A 1 90 ? 26.264 0.811 -31.032 1.00 97.56 90 LEU A O 1
ATOM 720 N N . TRP A 1 91 ? 24.243 0.130 -30.315 1.00 96.50 91 TRP A N 1
ATOM 721 C CA . TRP A 1 91 ? 24.114 -0.957 -31.281 1.00 96.50 91 TRP A CA 1
ATOM 722 C C . TRP A 1 91 ? 24.069 -0.436 -32.719 1.00 96.50 91 TRP A C 1
ATOM 724 O O . TRP A 1 91 ? 24.826 -0.913 -33.560 1.00 96.50 91 TRP A O 1
ATOM 734 N N . MET A 1 92 ? 23.241 0.577 -33.000 1.00 95.69 92 MET A N 1
ATOM 735 C CA . MET A 1 92 ? 23.172 1.169 -34.340 1.00 95.69 92 MET A CA 1
ATOM 736 C C . MET A 1 92 ? 24.505 1.785 -34.766 1.00 95.69 92 MET A C 1
ATOM 738 O O . MET A 1 92 ? 24.952 1.528 -35.881 1.00 95.69 92 MET A O 1
ATOM 742 N N . TRP A 1 93 ? 25.166 2.527 -33.873 1.00 95.75 93 TRP A N 1
ATOM 743 C CA . TRP A 1 93 ? 26.493 3.088 -34.132 1.00 95.75 93 TRP A CA 1
ATOM 744 C C . TRP A 1 93 ? 27.529 1.999 -34.450 1.00 95.75 93 TRP A C 1
ATOM 746 O O . TRP A 1 93 ? 28.310 2.127 -35.392 1.00 95.75 93 TRP A O 1
ATOM 756 N N . TRP A 1 94 ? 27.510 0.888 -33.707 1.00 95.31 94 TRP A N 1
ATOM 757 C CA . TRP A 1 94 ? 28.390 -0.250 -33.971 1.00 95.31 94 TRP A CA 1
ATOM 758 C C . TRP A 1 94 ? 28.093 -0.903 -35.330 1.00 95.31 94 TRP A C 1
ATOM 760 O O . TRP A 1 94 ? 29.019 -1.170 -36.098 1.00 95.31 94 TRP A O 1
ATOM 770 N N . CYS A 1 95 ? 26.816 -1.111 -35.673 1.00 93.25 95 CYS A N 1
ATOM 771 C CA . CYS A 1 95 ? 26.427 -1.627 -36.985 1.00 93.25 95 CYS A CA 1
ATOM 772 C C . CYS A 1 95 ? 26.878 -0.698 -38.121 1.00 93.25 95 CYS A C 1
ATOM 774 O O . CYS A 1 95 ? 27.415 -1.172 -39.119 1.00 93.25 95 CYS A O 1
ATOM 776 N N . GLU A 1 96 ? 26.707 0.615 -37.974 1.00 89.06 96 GLU A N 1
ATOM 777 C CA . GLU A 1 96 ? 27.175 1.594 -38.956 1.00 89.06 96 GLU A CA 1
ATOM 778 C C . GLU A 1 96 ? 28.686 1.478 -39.179 1.00 89.06 96 GLU A C 1
ATOM 780 O O . GLU A 1 96 ? 29.130 1.302 -40.312 1.00 89.06 96 GLU A O 1
ATOM 785 N N . HIS A 1 97 ? 29.472 1.488 -38.101 1.00 87.19 97 HIS A N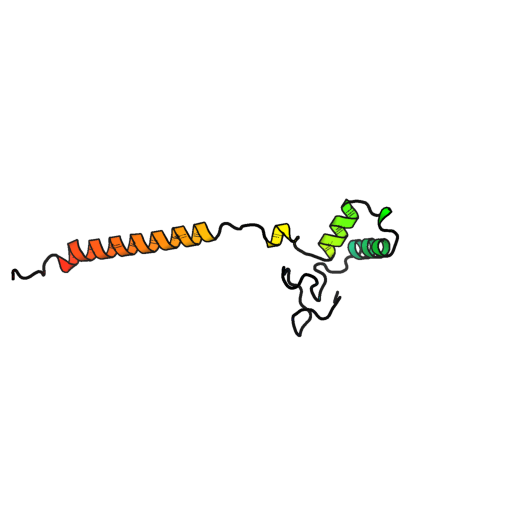 1
ATOM 786 C CA . HIS A 1 97 ? 30.928 1.538 -38.194 1.00 87.19 97 HIS A CA 1
ATOM 787 C C . HIS A 1 97 ? 31.567 0.226 -38.673 1.00 87.19 97 HIS A C 1
ATOM 789 O O . HIS A 1 97 ? 32.539 0.251 -39.426 1.00 87.19 97 HIS A O 1
ATOM 795 N N . PHE A 1 98 ? 31.038 -0.925 -38.249 1.00 88.00 98 PHE A N 1
ATOM 796 C CA . PHE A 1 98 ? 31.674 -2.223 -38.504 1.00 88.00 98 PHE A CA 1
ATOM 797 C C . PHE A 1 98 ? 30.970 -3.075 -39.565 1.00 88.00 98 PHE A C 1
ATOM 799 O O . PHE A 1 98 ? 31.615 -3.943 -40.152 1.00 88.00 98 PHE A O 1
ATOM 806 N N . ILE A 1 99 ? 29.680 -2.846 -39.833 1.00 86.88 99 ILE A N 1
ATOM 807 C CA . ILE A 1 99 ? 28.910 -3.619 -40.822 1.00 86.88 99 ILE A CA 1
ATOM 808 C C . ILE A 1 99 ? 28.698 -2.801 -42.100 1.00 86.88 99 ILE A C 1
ATOM 810 O O . ILE A 1 99 ? 29.011 -3.280 -43.190 1.00 86.88 99 ILE A O 1
ATOM 814 N N . PHE A 1 100 ? 28.192 -1.568 -41.982 1.00 80.75 100 PHE A N 1
ATOM 815 C CA . PHE A 1 100 ? 27.743 -0.780 -43.138 1.00 80.75 100 PHE A CA 1
ATOM 816 C C . PHE A 1 100 ? 28.807 0.149 -43.743 1.00 80.75 100 PHE A C 1
ATOM 818 O O . PHE A 1 100 ? 28.727 0.448 -44.934 1.00 80.75 100 PHE A O 1
ATOM 825 N N . ALA A 1 101 ? 29.840 0.548 -42.990 1.00 64.88 101 ALA A N 1
ATOM 826 C CA . ALA A 1 101 ? 30.874 1.498 -43.428 1.00 64.88 101 ALA A CA 1
ATOM 827 C C . ALA A 1 101 ? 31.612 1.116 -44.730 1.00 64.88 101 ALA A C 1
ATOM 829 O O . ALA A 1 101 ? 32.238 1.965 -45.357 1.00 64.88 101 ALA A O 1
ATOM 830 N N . LYS A 1 102 ? 31.542 -0.147 -45.169 1.00 60.38 102 LYS A N 1
ATOM 831 C CA . LYS A 1 102 ? 32.212 -0.632 -46.386 1.00 60.38 102 LYS A CA 1
ATOM 832 C C . LYS A 1 102 ? 31.375 -0.504 -47.671 1.00 60.38 102 LYS A C 1
ATOM 834 O O . LYS A 1 102 ? 31.883 -0.846 -48.734 1.00 60.38 102 LYS A O 1
ATOM 839 N N . GLN A 1 103 ? 30.109 -0.081 -47.592 1.00 60.69 103 GLN A N 1
ATOM 840 C CA . GLN A 1 103 ? 29.146 -0.186 -48.703 1.00 60.69 103 GLN A CA 1
ATOM 841 C C . GLN A 1 103 ? 28.606 1.140 -49.259 1.00 60.69 103 GLN A C 1
ATOM 843 O O . GLN A 1 103 ? 27.684 1.091 -50.063 1.00 60.69 103 GLN A O 1
ATOM 848 N N . LEU A 1 104 ? 29.136 2.310 -48.893 1.00 63.19 104 LEU A N 1
ATOM 849 C CA . LEU A 1 104 ? 28.709 3.565 -49.529 1.00 63.19 104 LEU A CA 1
ATOM 850 C C . LEU A 1 104 ? 29.375 3.693 -50.916 1.00 63.19 104 LEU A C 1
ATOM 852 O O . LEU A 1 104 ? 30.589 3.897 -50.958 1.00 63.19 104 LEU A O 1
ATOM 856 N N . PRO A 1 105 ? 28.652 3.552 -52.049 1.00 68.69 105 PRO A N 1
ATOM 857 C CA . PRO A 1 105 ? 29.204 3.937 -53.342 1.00 68.69 105 PRO A CA 1
ATOM 858 C C . PRO A 1 105 ? 29.380 5.460 -53.374 1.00 68.69 105 PRO A C 1
ATOM 860 O O . PRO A 1 105 ? 28.491 6.195 -52.938 1.00 68.69 105 PRO A O 1
ATOM 863 N N . GLU A 1 106 ? 30.519 5.932 -53.880 1.00 66.81 106 GLU A N 1
ATOM 864 C CA . GLU A 1 106 ? 30.689 7.352 -54.197 1.00 66.81 106 GLU A CA 1
ATOM 865 C C . GLU A 1 106 ? 29.676 7.727 -55.289 1.00 66.81 106 GLU A C 1
ATOM 867 O O . GLU A 1 106 ? 29.582 7.034 -56.306 1.00 66.81 106 GLU A O 1
ATOM 872 N N . SER A 1 107 ? 28.860 8.755 -55.025 1.00 63.88 107 SER A N 1
ATOM 873 C CA . SER A 1 107 ? 27.838 9.251 -55.958 1.00 63.88 107 SER A CA 1
ATOM 874 C C . SER A 1 107 ? 28.453 9.921 -57.176 1.00 63.88 107 SER A C 1
ATOM 876 O O . SER A 1 107 ? 29.349 10.766 -56.942 1.00 63.88 107 SER A O 1
#

Organism: Mytilus galloprovincialis (NCBI:txid29158)

Foldseek 3Di:
DFDDCAPDNDQDDDPDPVGNQGRDFPADDDVVLVVLVVVVPDDCVPDDPVSVVVPVVRRDVDDPCRVPPDPCVVVVVVVVVVVVVVVVVVVVVCCCVPPVVVDDDDD

Secondary structure (DSSP, 8-state):
-B-S--SSSS------SS--S-SB-SS---HHHHHHHHHHTS-GGGS-HHHHHHHHHHH-SS-HHHHT----HHHHHHHHHHHHHHHHHHHHHHHIIIIITT-----

pLDDT: mean 91.77, std 8.32, range [60.38, 98.69]